Protein AF-A0A7W6X8S3-F1 (afdb_monomer)

Foldseek 3Di:
DPPVVVVVVVVLVVVLVVLVVQLVVLVVQLVVLVVVLVPDDVVPVVVNVVSVVSNVVSVVSNVVSVVVSVVSVVVVVVVVD

Secondary structure (DSSP, 8-state):
--HHHHHHHHHHHHHHHHHHHHHHHHHHHHHHHHHHHHHS-TT-HHHHHHHHHHHHHHHHHHHHHHHHHHHHHHHHHHTT-

Solvent-accessible surface area (backbone atoms only — not comparable to full-atom values): 4327 Å² total; per-residue (Å²): 130,70,64,64,59,54,53,53,51,52,52,52,51,53,50,51,58,51,44,53,54,52,32,50,53,32,47,50,52,21,56,51,29,47,52,50,37,76,67,46,58,78,88,42,51,70,60,38,53,52,30,46,54,51,21,55,51,28,47,50,53,27,50,55,37,49,51,55,46,50,52,53,54,52,54,57,56,67,78,73,116

Mean predicted aligned error: 6.55 Å

pLDDT: mean 85.77, std 10.92, range [49.84, 97.44]

Radius of gyration: 18.64 Å; Cα contacts (8 Å, |Δi|>4): 42; chains: 1; bounding box: 38×13×61 Å

Nearest PDB structures (foldseek):
  5n6x-assembly1_A  TM=9.063E-01  e=4.386E-01  Legionella pneumophila
  5n72-assembly1_A-2  TM=9.079E-01  e=9.072E-01  Legionella pneumophila
  2ysu-assembly1_B  TM=8.260E-01  e=1.348E+00  Escherichia coli
  3lss-assembly1_A  TM=8.243E-01  e=9.161E+00  Trypanosoma brucei

Sequence (81 aa):
MSHSRRVQQQTNNALSSSAERELERKRYTAALAERQFNRADPDNRLVASELERRWEAALTDVRAAEEALADNVQSLSHFQD

Structure (mmCIF, N/CA/C/O backbone):
data_AF-A0A7W6X8S3-F1
#
_entry.id   AF-A0A7W6X8S3-F1
#
loop_
_atom_site.group_PDB
_atom_site.id
_atom_site.type_symbol
_atom_site.label_atom_id
_atom_site.label_alt_id
_atom_site.label_comp_id
_atom_site.label_asym_id
_atom_site.label_entity_id
_atom_site.label_seq_id
_atom_site.pdbx_PDB_ins_code
_atom_site.Cartn_x
_atom_site.Cartn_y
_atom_site.Cartn_z
_atom_site.occupancy
_atom_site.B_iso_or_equiv
_atom_site.auth_seq_id
_atom_site.auth_comp_id
_atom_site.auth_asym_id
_atom_site.auth_atom_id
_atom_site.pdbx_PDB_model_num
ATOM 1 N N . MET A 1 1 ? -16.943 0.845 37.536 1.00 53.00 1 MET A N 1
ATOM 2 C CA . MET A 1 1 ? -16.498 0.180 36.288 1.00 53.00 1 MET A CA 1
ATOM 3 C C . MET A 1 1 ? -16.589 1.069 35.032 1.00 53.00 1 MET A C 1
ATOM 5 O O . MET A 1 1 ? -16.513 0.558 33.925 1.00 53.00 1 MET A O 1
ATOM 9 N N . SER A 1 2 ? -16.643 2.404 35.156 1.00 62.00 2 SER A N 1
ATOM 10 C CA . SER A 1 2 ? -16.825 3.306 33.997 1.00 62.00 2 SER A CA 1
ATOM 11 C C . SER A 1 2 ? -15.525 3.893 33.420 1.00 62.00 2 SER A C 1
ATOM 13 O O . SER A 1 2 ? -15.536 4.431 32.318 1.00 62.00 2 SER A O 1
ATOM 15 N N . HIS A 1 3 ? -14.395 3.789 34.132 1.00 60.97 3 HIS A N 1
ATOM 16 C CA . HIS A 1 3 ? -13.111 4.340 33.675 1.00 60.97 3 HIS A CA 1
ATOM 17 C C . HIS A 1 3 ? -12.421 3.436 32.638 1.00 60.97 3 HIS A C 1
ATOM 19 O O . HIS A 1 3 ? -11.906 3.929 31.639 1.00 60.97 3 HIS A O 1
ATOM 25 N N . SER A 1 4 ? -12.507 2.111 32.807 1.00 70.00 4 SER A N 1
ATOM 26 C CA . SER A 1 4 ? -11.897 1.137 31.889 1.00 70.00 4 SER A CA 1
ATOM 27 C C . SER A 1 4 ? -12.493 1.187 30.480 1.00 70.00 4 SER A C 1
ATOM 29 O O . SER A 1 4 ? -11.756 1.072 29.508 1.00 70.00 4 SER A O 1
ATOM 31 N N . ARG A 1 5 ? -13.804 1.443 30.344 1.00 72.62 5 ARG A N 1
ATOM 32 C CA . ARG A 1 5 ? -14.462 1.537 29.028 1.00 72.62 5 ARG A CA 1
ATOM 33 C C . ARG A 1 5 ? -14.019 2.785 28.250 1.00 72.62 5 ARG A C 1
ATOM 35 O O . ARG A 1 5 ? -13.824 2.705 27.046 1.00 72.62 5 ARG A O 1
ATOM 42 N N . ARG A 1 6 ? -13.778 3.915 28.930 1.00 75.06 6 ARG A N 1
ATOM 43 C CA . ARG A 1 6 ? -13.299 5.157 28.292 1.00 75.06 6 ARG A CA 1
ATOM 44 C C . ARG A 1 6 ? -11.851 5.042 27.813 1.00 75.06 6 ARG A C 1
ATOM 46 O O . ARG A 1 6 ? -11.544 5.507 26.720 1.00 75.06 6 ARG A 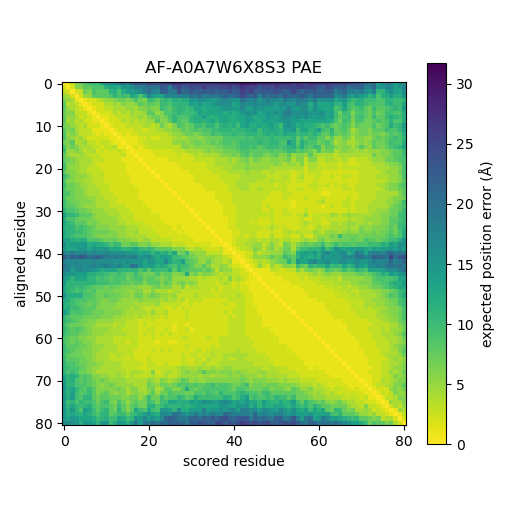O 1
ATOM 53 N N . VAL A 1 7 ? -10.985 4.414 28.611 1.00 78.94 7 VAL A N 1
ATOM 54 C CA . VAL A 1 7 ? -9.588 4.160 28.225 1.00 78.94 7 VAL A CA 1
ATOM 55 C C . VAL A 1 7 ? -9.537 3.207 27.029 1.00 78.94 7 VAL A C 1
ATOM 57 O O . VAL A 1 7 ? -8.872 3.522 26.049 1.00 78.94 7 VAL A O 1
ATOM 60 N N . GLN A 1 8 ? -10.328 2.128 27.048 1.00 75.88 8 GLN A N 1
ATOM 61 C CA . GLN A 1 8 ? -10.428 1.184 25.927 1.00 75.88 8 GLN A CA 1
ATOM 62 C C . GLN A 1 8 ? -10.922 1.847 24.629 1.00 75.88 8 GLN A C 1
ATOM 64 O O . GLN A 1 8 ? -10.449 1.546 23.535 1.00 75.88 8 GLN A O 1
ATOM 69 N N . GLN A 1 9 ? -11.873 2.776 24.734 1.00 76.56 9 GLN A N 1
ATOM 70 C CA . GLN A 1 9 ? -12.416 3.472 23.569 1.00 76.56 9 GLN A CA 1
ATOM 71 C C . GLN A 1 9 ? -11.403 4.467 22.978 1.00 76.56 9 GLN A C 1
ATOM 73 O O . GLN A 1 9 ? -11.269 4.567 21.761 1.00 76.56 9 GLN A O 1
ATOM 78 N N . GLN A 1 10 ? -10.629 5.155 23.824 1.00 79.06 10 GLN A N 1
ATOM 79 C CA . GLN A 1 10 ? -9.545 6.035 23.371 1.00 79.06 10 GLN A CA 1
ATOM 80 C C . GLN A 1 10 ? -8.410 5.264 22.696 1.00 79.06 10 GLN A C 1
ATOM 82 O O . GLN A 1 10 ? -7.913 5.714 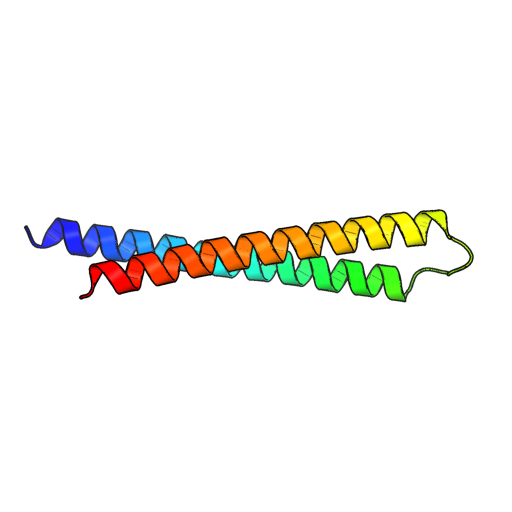21.663 1.00 79.06 10 GLN A O 1
ATOM 87 N N . THR A 1 11 ? -8.025 4.099 23.227 1.00 82.38 11 THR A N 1
ATOM 88 C CA . THR A 1 11 ? -6.991 3.262 22.605 1.00 82.38 11 THR A CA 1
ATOM 89 C C . THR A 1 11 ? -7.430 2.764 21.234 1.00 82.38 11 THR A C 1
ATOM 91 O O . THR A 1 11 ? -6.660 2.864 20.284 1.00 82.38 11 THR A O 1
ATOM 94 N N . ASN A 1 12 ? -8.679 2.314 21.090 1.00 81.50 12 ASN A N 1
ATOM 95 C CA . ASN A 1 12 ? -9.177 1.822 19.804 1.00 81.50 12 ASN A CA 1
ATOM 96 C C . ASN A 1 12 ? -9.279 2.942 18.749 1.00 81.50 12 ASN A C 1
ATOM 98 O O . ASN A 1 12 ? -8.936 2.729 17.585 1.00 81.50 12 ASN A O 1
ATOM 102 N N . ASN A 1 13 ? -9.673 4.156 19.153 1.00 82.44 13 ASN A N 1
ATOM 103 C CA . ASN A 1 13 ? -9.689 5.321 18.260 1.00 82.44 13 ASN A CA 1
ATOM 104 C C . ASN A 1 13 ? -8.275 5.707 17.802 1.00 82.44 13 ASN A C 1
ATOM 106 O O . ASN A 1 13 ? -8.058 6.001 16.626 1.00 82.44 13 ASN A O 1
ATOM 110 N N . ALA A 1 14 ? -7.298 5.678 18.714 1.00 83.44 14 ALA A N 1
ATOM 111 C CA . ALA A 1 14 ? -5.905 5.953 18.377 1.00 83.44 14 ALA A CA 1
ATOM 112 C C . ALA A 1 14 ? -5.346 4.912 17.390 1.00 83.44 14 ALA A C 1
ATOM 114 O O . ALA A 1 14 ? -4.722 5.295 16.399 1.00 83.44 14 ALA A O 1
ATOM 115 N N . LEU A 1 15 ? -5.632 3.623 17.611 1.00 84.12 15 LEU A N 1
ATOM 116 C CA . LEU A 1 15 ? -5.241 2.534 16.709 1.00 84.12 15 LEU A CA 1
ATOM 117 C C . LEU A 1 15 ? -5.846 2.706 15.309 1.00 84.12 15 LEU A C 1
ATOM 119 O O . LEU A 1 15 ? -5.112 2.652 14.325 1.00 84.12 15 LEU A O 1
ATOM 123 N N . SER A 1 16 ? -7.145 3.012 15.224 1.00 83.81 16 SER A N 1
ATOM 124 C CA . SER A 1 16 ? -7.839 3.241 13.946 1.00 83.81 16 SER A CA 1
ATOM 125 C C . SER A 1 16 ? -7.233 4.422 13.181 1.00 83.81 16 SER A C 1
ATOM 127 O O . SER A 1 16 ? -6.869 4.290 12.017 1.00 83.81 16 SER A O 1
ATOM 129 N N . SER A 1 17 ? -6.992 5.546 13.866 1.00 87.06 17 SER A N 1
ATOM 130 C CA . SER A 1 17 ? -6.379 6.728 13.244 1.00 87.06 17 SER A CA 1
ATOM 131 C C . SER A 1 17 ? -4.945 6.485 12.748 1.00 87.06 17 SER A C 1
ATOM 133 O O . SER A 1 17 ? -4.506 7.087 11.767 1.00 87.06 17 SER A O 1
ATOM 135 N N . SER A 1 18 ? -4.191 5.607 13.416 1.00 89.12 18 SER A N 1
ATOM 136 C CA . SER A 1 18 ? -2.845 5.224 12.982 1.00 89.12 18 SER A CA 1
ATOM 137 C C . SER A 1 18 ? -2.900 4.328 11.746 1.00 89.12 18 SER A C 1
ATOM 139 O O . SER A 1 18 ? -2.149 4.558 10.796 1.00 89.12 18 SER A O 1
ATOM 141 N N . ALA A 1 19 ? -3.818 3.357 11.733 1.00 89.50 19 ALA A N 1
ATOM 142 C CA . ALA A 1 19 ? -4.043 2.462 10.602 1.00 89.50 19 ALA A CA 1
ATOM 143 C C . ALA A 1 19 ? -4.492 3.227 9.343 1.00 89.50 19 ALA A C 1
ATOM 145 O O . ALA A 1 19 ? -3.983 2.970 8.255 1.00 89.50 19 ALA A O 1
ATOM 146 N N . GLU A 1 20 ? -5.357 4.236 9.485 1.00 91.88 20 GLU A N 1
ATOM 147 C CA . GLU A 1 20 ? -5.767 5.120 8.381 1.00 91.88 20 GLU A CA 1
ATOM 148 C C . GLU A 1 20 ? -4.579 5.864 7.750 1.00 91.88 20 GLU A C 1
ATOM 150 O O . GLU A 1 20 ? -4.435 5.897 6.526 1.00 91.88 20 GLU A O 1
ATOM 155 N N . ARG A 1 21 ? -3.677 6.419 8.571 1.00 94.81 21 ARG A N 1
ATOM 156 C CA . ARG A 1 21 ? -2.466 7.101 8.074 1.00 94.81 21 ARG A CA 1
ATOM 157 C C . ARG A 1 21 ? -1.503 6.134 7.392 1.00 94.81 21 ARG A C 1
ATOM 159 O O . ARG A 1 21 ? -0.838 6.499 6.426 1.00 94.81 21 ARG A O 1
ATOM 166 N N . GLU A 1 22 ? -1.378 4.915 7.907 1.00 92.12 22 GLU A N 1
ATOM 167 C CA . GLU A 1 22 ? -0.576 3.864 7.276 1.00 92.12 22 GLU A CA 1
ATOM 168 C C . GLU A 1 22 ? -1.130 3.456 5.916 1.00 92.12 22 GLU A C 1
ATOM 170 O O . GLU A 1 22 ? -0.369 3.345 4.952 1.00 92.12 22 GLU A O 1
ATOM 175 N N . LEU A 1 23 ? -2.449 3.306 5.827 1.00 93.94 23 LEU A N 1
ATOM 176 C CA . LEU A 1 23 ? -3.147 3.040 4.581 1.00 93.94 23 LEU A CA 1
ATOM 177 C C . LEU A 1 23 ? -2.914 4.160 3.558 1.00 93.94 23 LEU A C 1
ATOM 179 O O . LEU A 1 23 ? -2.585 3.879 2.407 1.00 93.94 23 LEU A O 1
ATOM 183 N N . GLU A 1 24 ? -3.007 5.425 3.969 1.00 96.38 24 GLU A N 1
ATOM 184 C CA . GLU A 1 24 ? -2.738 6.564 3.086 1.00 96.38 24 GLU A CA 1
ATOM 185 C C . GLU A 1 24 ? -1.298 6.556 2.546 1.00 96.38 24 GLU A C 1
ATOM 187 O O . GLU A 1 24 ? -1.087 6.710 1.339 1.00 96.38 24 GLU A O 1
ATOM 192 N N . ARG A 1 25 ? -0.300 6.280 3.399 1.00 96.06 25 ARG A N 1
ATOM 193 C CA . ARG A 1 25 ? 1.101 6.141 2.957 1.00 96.06 25 ARG A CA 1
ATOM 194 C C . ARG A 1 25 ? 1.272 5.015 1.940 1.00 96.06 25 ARG A C 1
ATOM 196 O O . ARG A 1 25 ? 1.943 5.206 0.927 1.00 96.06 25 ARG A O 1
ATOM 203 N N . LYS A 1 26 ? 0.664 3.852 2.186 1.00 94.56 26 LYS A N 1
ATOM 204 C CA . LYS A 1 26 ? 0.725 2.701 1.273 1.00 94.56 26 LYS A CA 1
ATOM 205 C C . LYS A 1 26 ? 0.059 3.008 -0.069 1.00 94.56 26 LYS A C 1
ATOM 207 O O . LYS A 1 26 ? 0.638 2.714 -1.114 1.00 94.56 26 LYS A O 1
ATOM 212 N N . ARG A 1 27 ? -1.099 3.680 -0.055 1.00 94.88 27 ARG A N 1
ATOM 213 C CA . ARG A 1 27 ? -1.799 4.134 -1.270 1.00 94.88 27 ARG A CA 1
ATOM 214 C C . ARG A 1 27 ? -0.944 5.098 -2.082 1.00 94.88 27 ARG A C 1
ATOM 216 O O . ARG A 1 27 ? -0.845 4.948 -3.298 1.00 94.88 27 ARG A O 1
ATOM 223 N N . TYR A 1 28 ? -0.280 6.041 -1.418 1.00 97.12 28 TYR A N 1
ATOM 224 C CA . TYR A 1 28 ? 0.654 6.944 -2.083 1.00 97.12 28 TYR A CA 1
ATOM 225 C C . TYR A 1 28 ? 1.818 6.186 -2.740 1.00 97.12 28 TYR A C 1
ATOM 227 O O . TYR A 1 28 ? 2.135 6.442 -3.902 1.00 97.12 28 TYR A O 1
ATOM 235 N N . THR A 1 29 ? 2.421 5.217 -2.044 1.00 95.25 29 THR A N 1
ATOM 236 C CA . THR A 1 29 ? 3.490 4.380 -2.611 1.00 95.25 29 THR A CA 1
ATOM 237 C C . THR A 1 29 ? 3.012 3.588 -3.831 1.00 95.25 29 THR A C 1
ATOM 239 O O . THR A 1 29 ? 3.722 3.554 -4.837 1.00 95.25 29 THR A O 1
ATOM 242 N N . ALA A 1 30 ? 1.809 3.007 -3.790 1.00 93.62 30 ALA A N 1
ATOM 243 C CA . ALA A 1 30 ? 1.235 2.294 -4.931 1.00 93.62 30 ALA A CA 1
ATOM 244 C C . ALA A 1 30 ? 1.025 3.221 -6.141 1.00 93.62 30 ALA A C 1
ATOM 246 O O . ALA A 1 30 ? 1.463 2.895 -7.242 1.00 93.62 30 ALA A O 1
ATOM 247 N N . ALA A 1 31 ? 0.450 4.410 -5.929 1.00 95.06 31 ALA A N 1
ATOM 248 C CA . ALA A 1 31 ? 0.253 5.404 -6.987 1.00 95.06 31 ALA A CA 1
ATOM 249 C C . ALA A 1 31 ? 1.583 5.919 -7.568 1.00 95.06 31 ALA A C 1
ATOM 251 O O . ALA A 1 31 ? 1.694 6.218 -8.758 1.00 95.06 31 ALA A O 1
ATOM 252 N N . LEU A 1 32 ? 2.622 6.033 -6.738 1.00 95.56 32 LEU A N 1
ATOM 253 C CA . LEU A 1 32 ? 3.954 6.407 -7.195 1.00 95.56 32 LEU A CA 1
ATOM 254 C C . LEU A 1 32 ? 4.590 5.301 -8.052 1.00 95.56 32 LEU A C 1
ATOM 256 O O . LEU A 1 32 ? 5.184 5.613 -9.085 1.00 95.56 32 LEU A O 1
ATOM 260 N N . ALA A 1 33 ? 4.466 4.034 -7.646 1.00 91.56 33 ALA A N 1
ATOM 261 C CA . ALA A 1 33 ? 4.962 2.890 -8.410 1.00 91.56 33 ALA A CA 1
ATOM 262 C C . ALA A 1 33 ? 4.250 2.766 -9.768 1.00 91.56 33 ALA A C 1
ATOM 264 O O . ALA A 1 33 ? 4.916 2.619 -10.790 1.00 91.56 33 ALA A O 1
ATOM 265 N N . GLU A 1 34 ? 2.929 2.949 -9.793 1.00 92.00 34 GLU A N 1
ATOM 266 C CA . GLU A 1 34 ? 2.125 2.994 -11.020 1.00 92.00 34 GLU A CA 1
ATOM 267 C C . GLU A 1 34 ? 2.633 4.069 -11.994 1.00 92.00 34 GLU A C 1
ATOM 269 O O . GLU A 1 34 ? 2.878 3.802 -13.169 1.00 92.00 34 GLU A O 1
ATOM 274 N N . ARG A 1 35 ? 2.865 5.298 -11.510 1.00 94.06 35 ARG A N 1
ATOM 275 C CA . ARG A 1 35 ? 3.403 6.386 -12.346 1.00 94.06 35 ARG A CA 1
ATOM 276 C C . ARG A 1 35 ? 4.796 6.080 -12.887 1.00 94.06 35 ARG A C 1
ATOM 278 O O . ARG A 1 35 ? 5.108 6.491 -14.002 1.00 94.06 35 ARG A O 1
ATOM 285 N N . GLN A 1 36 ? 5.642 5.409 -12.103 1.00 90.12 36 GLN A N 1
ATOM 286 C CA . GLN A 1 36 ? 6.970 4.995 -12.559 1.00 90.12 36 GLN A CA 1
ATOM 287 C C . GLN A 1 36 ? 6.867 3.934 -13.650 1.00 90.12 36 GLN A C 1
ATOM 289 O O . GLN A 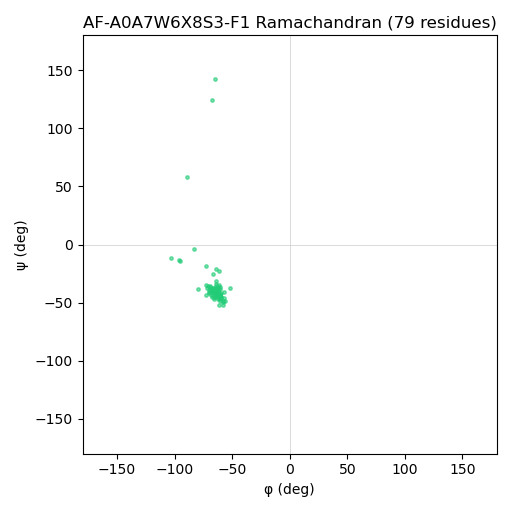1 36 ? 7.527 4.077 -14.675 1.00 90.12 36 GLN A O 1
ATOM 294 N N . PHE A 1 37 ? 6.012 2.927 -13.459 1.00 87.38 37 PHE A N 1
ATOM 295 C CA . PHE A 1 37 ? 5.737 1.902 -14.462 1.00 87.38 37 PHE A CA 1
ATOM 296 C C . PHE A 1 37 ? 5.224 2.520 -15.768 1.00 87.38 37 PHE A C 1
ATOM 298 O O . PHE A 1 37 ? 5.814 2.305 -16.821 1.00 87.38 37 PHE A O 1
ATOM 305 N N . ASN A 1 38 ? 4.222 3.400 -15.689 1.00 87.56 38 ASN A N 1
ATOM 306 C CA . ASN A 1 38 ? 3.638 4.070 -16.857 1.00 87.56 38 ASN A CA 1
ATOM 307 C C . ASN A 1 38 ? 4.616 4.996 -17.603 1.00 87.56 38 ASN A C 1
ATOM 309 O O . ASN A 1 38 ? 4.379 5.335 -18.761 1.00 87.56 38 ASN A O 1
ATOM 313 N N . ARG A 1 39 ? 5.691 5.450 -16.947 1.00 88.31 39 ARG A N 1
ATOM 314 C CA . ARG A 1 39 ? 6.730 6.302 -17.547 1.00 88.31 39 ARG A CA 1
ATOM 315 C C . ARG A 1 39 ? 7.936 5.503 -18.055 1.00 88.31 39 ARG A C 1
ATOM 317 O O . ARG A 1 39 ? 8.771 6.073 -18.757 1.00 88.31 39 ARG A O 1
ATOM 324 N N . ALA A 1 40 ? 8.072 4.237 -17.669 1.00 85.19 40 ALA A N 1
ATOM 325 C CA . ALA A 1 40 ? 9.204 3.414 -18.062 1.00 85.19 40 ALA A CA 1
ATOM 326 C C . ALA A 1 40 ? 9.208 3.172 -19.576 1.00 85.19 40 ALA A C 1
ATOM 328 O O . ALA A 1 40 ? 8.160 3.005 -20.196 1.00 85.19 40 ALA A O 1
ATOM 329 N N . ASP A 1 41 ? 10.405 3.154 -20.162 1.00 80.69 41 ASP A N 1
ATOM 330 C CA . ASP A 1 41 ? 10.581 2.804 -21.567 1.00 80.69 41 ASP A CA 1
ATOM 331 C C . ASP A 1 41 ? 10.236 1.312 -21.771 1.00 80.69 41 ASP A C 1
ATOM 333 O O . ASP A 1 41 ? 10.831 0.467 -21.089 1.00 80.69 41 ASP A O 1
ATOM 337 N N . PRO A 1 42 ? 9.299 0.963 -22.674 1.00 74.38 42 PRO A N 1
ATOM 338 C CA . PRO A 1 42 ? 8.921 -0.425 -22.938 1.00 74.38 42 PRO A CA 1
ATOM 339 C C . PRO A 1 42 ? 10.073 -1.292 -23.473 1.00 74.38 42 PRO A C 1
ATOM 341 O O . PRO A 1 42 ? 10.037 -2.515 -23.298 1.00 74.38 42 PRO A O 1
ATOM 344 N N . ASP A 1 43 ? 11.112 -0.697 -24.069 1.00 81.44 43 ASP A N 1
ATOM 345 C CA . ASP A 1 43 ? 12.308 -1.428 -24.503 1.00 81.44 43 ASP A CA 1
ATOM 346 C C . ASP A 1 43 ? 13.175 -1.860 -23.312 1.00 81.44 43 ASP A C 1
ATOM 348 O O . ASP A 1 43 ? 13.936 -2.828 -23.396 1.00 81.44 43 ASP A O 1
ATOM 352 N N . ASN A 1 44 ? 12.989 -1.236 -22.147 1.00 86.38 44 ASN A N 1
ATOM 353 C CA . ASN A 1 44 ? 13.638 -1.630 -20.906 1.00 86.38 44 ASN A CA 1
ATOM 354 C C . ASN A 1 44 ? 12.806 -2.671 -20.139 1.00 86.38 44 ASN A C 1
ATOM 356 O O . ASN A 1 44 ? 12.416 -2.468 -18.987 1.00 86.38 44 ASN A O 1
ATOM 360 N N . ARG A 1 45 ? 12.537 -3.811 -20.792 1.00 84.94 45 ARG A N 1
ATOM 361 C CA . ARG A 1 45 ? 11.628 -4.864 -20.296 1.00 84.94 45 ARG A CA 1
ATOM 362 C C . ARG A 1 45 ? 11.938 -5.332 -18.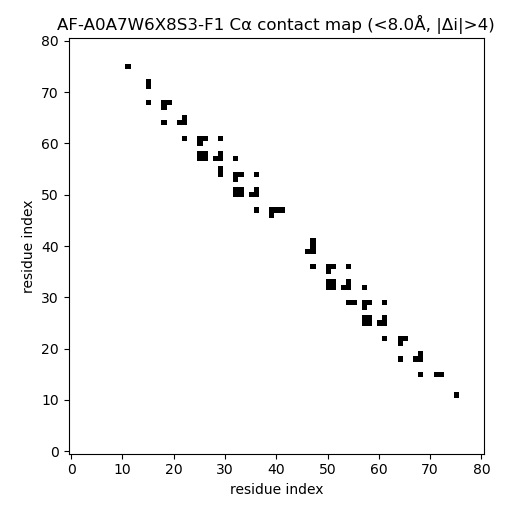872 1.00 84.94 45 ARG A C 1
ATOM 364 O O . ARG A 1 45 ? 11.015 -5.567 -18.108 1.00 84.94 45 ARG A O 1
ATOM 371 N N . LEU A 1 46 ? 13.215 -5.421 -18.489 1.00 91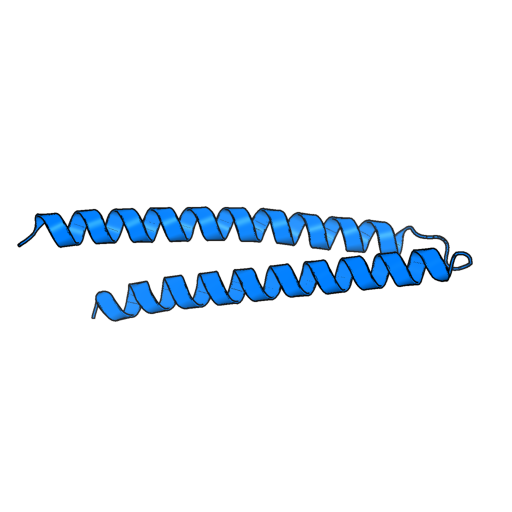.38 46 LEU A N 1
ATOM 372 C CA . LEU A 1 46 ? 13.610 -5.800 -17.124 1.00 91.38 46 LEU A CA 1
ATOM 373 C C . LEU A 1 46 ? 13.204 -4.748 -16.082 1.00 91.38 46 LEU A C 1
ATOM 375 O O . LEU A 1 46 ? 12.731 -5.101 -15.004 1.00 91.38 46 LEU A O 1
ATOM 379 N N . VAL A 1 47 ? 13.366 -3.460 -16.399 1.00 89.12 47 VAL A N 1
ATOM 380 C CA . VAL A 1 47 ? 12.931 -2.371 -15.514 1.00 89.12 47 VAL A CA 1
ATOM 381 C C . VAL A 1 47 ? 11.411 -2.291 -15.469 1.00 89.12 47 VAL A C 1
ATOM 383 O O . VAL A 1 47 ? 10.866 -2.116 -14.384 1.00 89.12 47 VAL A O 1
ATOM 386 N N . ALA A 1 48 ? 10.727 -2.483 -16.599 1.00 87.56 48 ALA A N 1
ATOM 387 C CA . ALA A 1 48 ? 9.270 -2.562 -16.636 1.00 87.56 48 ALA A CA 1
ATOM 388 C C . ALA A 1 48 ? 8.745 -3.697 -15.738 1.00 87.56 48 ALA A C 1
ATOM 390 O O . ALA A 1 48 ? 7.905 -3.440 -14.881 1.00 87.56 48 ALA A O 1
ATOM 391 N N . SER A 1 49 ? 9.306 -4.909 -15.843 1.00 89.50 49 SER A N 1
ATOM 392 C CA . SER A 1 49 ? 8.919 -6.047 -14.997 1.00 89.50 49 SER A CA 1
ATOM 393 C C . SER A 1 49 ? 9.213 -5.828 -13.508 1.00 89.50 49 SER A C 1
ATOM 395 O O . SER A 1 49 ? 8.414 -6.213 -12.659 1.00 89.50 49 SER A O 1
ATOM 397 N N . GLU A 1 50 ? 10.332 -5.193 -13.146 1.00 93.81 50 GLU A N 1
ATOM 398 C CA . GLU A 1 50 ? 10.615 -4.883 -11.735 1.00 93.81 50 GLU A CA 1
ATOM 399 C C . GLU A 1 50 ? 9.698 -3.776 -11.190 1.00 93.81 50 GLU A C 1
ATOM 401 O O . GLU A 1 50 ? 9.295 -3.826 -10.027 1.00 93.81 50 GLU A O 1
ATOM 406 N N . LEU A 1 51 ? 9.344 -2.780 -12.007 1.00 91.81 51 LEU A N 1
ATOM 407 C CA . LEU A 1 51 ? 8.387 -1.738 -11.629 1.00 91.81 51 LEU A CA 1
ATOM 408 C C . LEU A 1 51 ? 6.975 -2.303 -11.455 1.00 91.81 51 LEU A C 1
ATOM 410 O O . LEU A 1 51 ? 6.315 -1.959 -10.477 1.00 91.81 51 LEU A O 1
ATOM 414 N N . GLU A 1 52 ? 6.551 -3.202 -12.342 1.00 91.06 52 GLU A N 1
ATOM 415 C CA . GLU A 1 52 ? 5.296 -3.949 -12.227 1.00 91.06 52 GLU A CA 1
ATOM 416 C C . GLU A 1 52 ? 5.261 -4.750 -10.921 1.00 91.06 52 GLU A C 1
ATOM 418 O O . GLU A 1 52 ? 4.378 -4.539 -10.093 1.00 91.06 52 GLU A O 1
ATOM 423 N N . ARG A 1 53 ? 6.297 -5.553 -10.649 1.00 94.62 53 ARG A N 1
ATOM 424 C CA . ARG A 1 53 ? 6.409 -6.328 -9.403 1.00 94.62 53 ARG A CA 1
ATOM 425 C C . ARG A 1 53 ? 6.342 -5.443 -8.153 1.00 94.62 53 ARG A C 1
ATOM 427 O O . ARG A 1 53 ? 5.731 -5.811 -7.150 1.00 94.62 53 ARG A O 1
ATOM 434 N N . ARG A 1 54 ? 6.988 -4.270 -8.176 1.00 94.19 54 ARG A N 1
ATOM 435 C CA . ARG A 1 54 ? 6.932 -3.300 -7.066 1.00 94.19 54 ARG A CA 1
ATOM 436 C C . ARG A 1 54 ? 5.548 -2.689 -6.905 1.00 94.19 54 ARG A C 1
ATOM 438 O O . ARG A 1 54 ? 5.117 -2.477 -5.773 1.00 94.19 54 ARG A O 1
ATOM 445 N N . TRP A 1 55 ? 4.867 -2.401 -8.008 1.00 93.94 55 TRP A N 1
ATOM 446 C CA . TRP A 1 55 ? 3.506 -1.886 -7.985 1.00 93.94 55 TRP A CA 1
ATOM 447 C C . TRP A 1 55 ? 2.529 -2.923 -7.423 1.00 93.94 55 TRP A C 1
ATOM 449 O O . TRP A 1 55 ? 1.782 -2.605 -6.500 1.00 93.94 55 TRP A O 1
ATOM 459 N N . GLU A 1 56 ? 2.601 -4.174 -7.875 1.00 97.00 56 GLU A N 1
ATOM 460 C CA . GLU A 1 56 ? 1.786 -5.278 -7.352 1.00 97.00 56 GLU A CA 1
ATOM 461 C C . GLU A 1 56 ? 2.011 -5.518 -5.853 1.00 97.00 56 GLU A C 1
ATOM 463 O O . GLU A 1 56 ? 1.054 -5.703 -5.094 1.00 97.00 56 GLU A O 1
ATOM 468 N N . ALA A 1 57 ? 3.267 -5.463 -5.400 1.00 96.81 57 ALA A N 1
ATOM 469 C CA . ALA A 1 57 ? 3.595 -5.560 -3.981 1.00 96.81 57 ALA A CA 1
ATOM 470 C C . ALA A 1 57 ? 2.966 -4.407 -3.179 1.00 96.81 57 ALA A C 1
ATOM 472 O O . ALA A 1 57 ? 2.315 -4.645 -2.163 1.00 96.81 57 ALA A O 1
ATOM 473 N N . ALA A 1 58 ? 3.071 -3.168 -3.671 1.00 94.88 58 ALA A N 1
ATOM 474 C CA . ALA A 1 58 ? 2.459 -2.013 -3.021 1.00 94.88 58 ALA A CA 1
ATOM 475 C C . ALA A 1 58 ? 0.921 -2.102 -2.986 1.00 94.88 58 ALA A C 1
ATOM 477 O O . ALA A 1 58 ? 0.309 -1.741 -1.983 1.00 94.88 58 ALA A 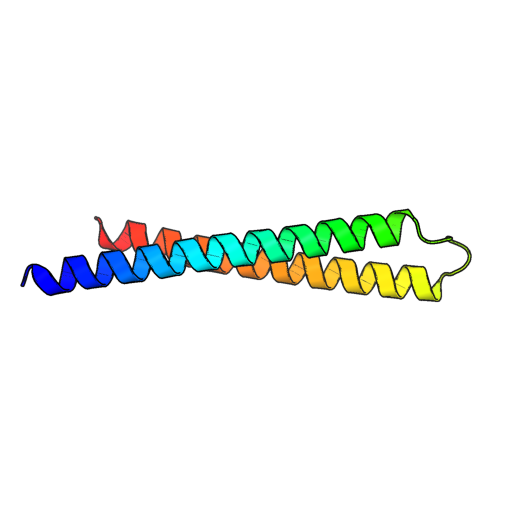O 1
ATOM 478 N N . LEU A 1 59 ? 0.284 -2.617 -4.043 1.00 96.62 59 LEU A N 1
ATOM 479 C CA . LEU A 1 59 ? -1.161 -2.871 -4.057 1.00 96.62 59 LEU A CA 1
ATOM 480 C C . LEU A 1 59 ? -1.565 -3.940 -3.038 1.00 96.62 59 LEU A C 1
ATOM 482 O O . LEU A 1 59 ? -2.589 -3.799 -2.372 1.00 96.62 59 LEU A O 1
ATOM 486 N N . THR A 1 60 ? -0.759 -4.990 -2.891 1.00 97.44 60 THR A N 1
ATOM 487 C CA . THR A 1 60 ? -0.978 -6.029 -1.876 1.00 97.44 60 THR A CA 1
ATOM 488 C C . THR A 1 60 ? -0.893 -5.438 -0.469 1.00 97.44 60 THR A C 1
ATOM 490 O O . THR A 1 60 ? -1.775 -5.677 0.355 1.00 97.44 60 THR A O 1
ATOM 493 N N . ASP A 1 61 ? 0.099 -4.583 -0.214 1.00 94.62 61 ASP A N 1
ATOM 494 C CA . ASP A 1 61 ? 0.249 -3.893 1.06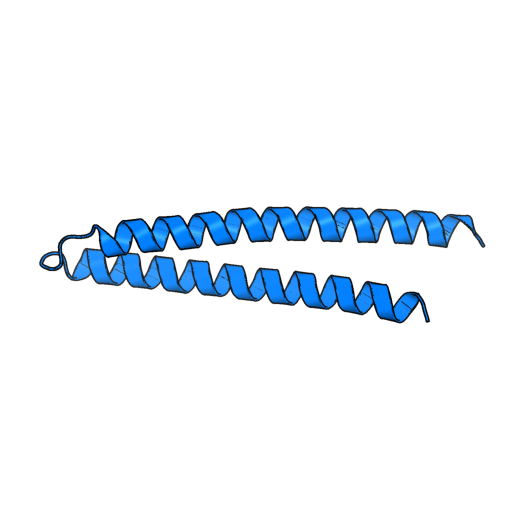7 1.00 94.62 61 ASP A CA 1
ATOM 495 C C . ASP A 1 61 ? -0.933 -2.972 1.386 1.00 94.62 61 ASP A C 1
ATOM 497 O O . ASP A 1 61 ? -1.334 -2.888 2.554 1.00 94.62 61 ASP A O 1
ATOM 501 N N . VAL A 1 62 ? -1.470 -2.274 0.375 1.00 95.00 62 VAL A N 1
ATOM 502 C CA . VAL A 1 62 ? -2.685 -1.453 0.493 1.00 95.00 62 VAL A CA 1
ATOM 503 C C . VAL A 1 62 ? -3.868 -2.323 0.890 1.00 95.00 62 VAL A C 1
ATOM 505 O O . VAL A 1 62 ? -4.494 -2.026 1.900 1.00 95.00 62 VAL A O 1
ATOM 508 N N . ARG A 1 63 ? -4.131 -3.419 0.166 1.00 96.31 63 ARG A N 1
ATOM 509 C CA . ARG A 1 63 ? -5.251 -4.328 0.466 1.00 96.31 63 ARG A CA 1
ATOM 510 C C . ARG A 1 63 ? -5.172 -4.878 1.888 1.00 96.31 63 ARG A C 1
ATOM 512 O O . ARG A 1 63 ? -6.147 -4.795 2.621 1.00 96.31 63 ARG A O 1
ATOM 519 N N . ALA A 1 64 ? -3.993 -5.327 2.317 1.00 94.94 64 ALA A N 1
ATOM 520 C CA . ALA A 1 64 ? -3.792 -5.810 3.682 1.00 94.94 64 ALA A CA 1
ATOM 521 C C . ALA A 1 64 ? -4.048 -4.719 4.745 1.00 94.94 64 ALA A C 1
ATOM 523 O O . ALA A 1 64 ? -4.549 -5.005 5.829 1.00 94.94 64 ALA A O 1
ATOM 524 N N . ALA A 1 65 ? -3.713 -3.455 4.453 1.00 92.56 65 ALA A N 1
ATOM 525 C CA . ALA A 1 65 ? -4.022 -2.340 5.351 1.00 92.56 65 ALA A CA 1
ATOM 526 C C . ALA A 1 65 ? -5.517 -1.980 5.358 1.00 92.56 65 ALA A C 1
ATOM 528 O O . ALA A 1 65 ? -6.039 -1.600 6.404 1.00 92.56 65 ALA A O 1
ATOM 529 N N . GLU A 1 66 ? -6.203 -2.101 4.219 1.00 93.19 66 GLU A N 1
ATOM 530 C CA . GLU A 1 66 ? -7.655 -1.910 4.119 1.00 93.19 66 GLU A CA 1
ATOM 531 C C . GLU A 1 66 ? -8.410 -2.982 4.906 1.00 93.19 66 GLU A C 1
ATOM 533 O O . GLU A 1 66 ? -9.303 -2.637 5.675 1.00 93.19 66 GLU A O 1
ATOM 538 N N . GLU A 1 67 ? -8.011 -4.249 4.781 1.00 94.00 67 GLU A N 1
ATOM 539 C CA . GLU A 1 67 ? -8.563 -5.368 5.556 1.00 94.00 67 GLU A CA 1
ATOM 540 C C . GLU A 1 67 ? -8.348 -5.164 7.060 1.00 94.00 67 GLU A C 1
ATOM 542 O O . GLU A 1 67 ? -9.305 -5.196 7.828 1.00 94.00 67 GLU A O 1
ATOM 547 N N . ALA A 1 68 ? -7.124 -4.829 7.486 1.00 89.81 68 ALA A N 1
ATOM 548 C CA . ALA A 1 68 ? -6.839 -4.558 8.895 1.00 89.81 68 ALA A CA 1
ATOM 549 C C . ALA A 1 68 ? -7.658 -3.377 9.452 1.00 89.81 68 ALA A C 1
ATOM 551 O O . ALA A 1 68 ? -8.072 -3.389 10.614 1.00 89.81 68 ALA A O 1
ATOM 552 N N . LEU A 1 69 ? -7.900 -2.338 8.646 1.00 89.38 69 LEU A N 1
ATOM 553 C CA . LEU A 1 69 ? -8.753 -1.221 9.045 1.00 89.38 69 LEU A CA 1
ATOM 554 C C . LEU A 1 69 ? -10.229 -1.639 9.123 1.00 89.38 69 LEU A C 1
ATOM 556 O O . LEU A 1 69 ? -10.907 -1.264 10.080 1.00 89.38 69 LEU A O 1
ATOM 560 N N . ALA A 1 70 ? -10.717 -2.427 8.163 1.00 89.25 70 ALA A N 1
ATOM 561 C CA . ALA A 1 70 ? -12.081 -2.946 8.157 1.00 89.25 70 ALA A CA 1
ATOM 562 C C . ALA A 1 70 ? -12.356 -3.835 9.382 1.00 89.25 70 ALA A C 1
ATOM 564 O O . ALA A 1 70 ? -13.360 -3.627 10.064 1.00 89.25 70 ALA A O 1
ATOM 565 N N . ASP A 1 71 ? -11.426 -4.730 9.723 1.00 87.50 71 ASP A N 1
ATOM 566 C CA . ASP A 1 71 ? -11.500 -5.579 10.917 1.00 87.50 71 ASP A CA 1
ATOM 567 C C . ASP A 1 71 ? -11.545 -4.741 12.202 1.00 87.50 71 ASP A C 1
ATOM 569 O O . ASP A 1 71 ? -12.363 -4.982 13.096 1.00 87.50 71 ASP A O 1
ATOM 573 N N . ASN A 1 72 ? -10.713 -3.696 12.287 1.00 84.50 72 ASN A N 1
ATOM 574 C CA . ASN A 1 72 ? -10.715 -2.778 13.426 1.00 84.50 72 ASN A CA 1
ATOM 575 C C . ASN A 1 72 ? -12.062 -2.046 13.566 1.00 84.50 72 ASN A C 1
ATOM 577 O O . ASN A 1 72 ? -12.609 -1.978 14.669 1.00 84.50 72 ASN A O 1
ATOM 581 N N . VAL A 1 73 ? -12.636 -1.549 12.466 1.00 82.00 73 VAL A N 1
ATOM 582 C CA . VAL A 1 73 ? -13.944 -0.868 12.467 1.00 82.00 73 VAL A CA 1
ATOM 583 C C . VAL A 1 73 ? -15.085 -1.832 12.813 1.00 82.00 73 VAL A C 1
ATOM 585 O O . VAL A 1 73 ? -15.979 -1.471 13.578 1.00 82.00 73 VAL A O 1
ATOM 588 N N . GLN A 1 74 ? -15.048 -3.068 12.314 1.00 81.62 74 GLN A N 1
ATOM 589 C CA . GLN A 1 74 ? -16.058 -4.083 12.616 1.00 81.62 74 GLN A CA 1
ATOM 590 C C . GLN A 1 74 ? -15.986 -4.555 14.074 1.00 81.62 74 GLN A C 1
ATOM 592 O O . GLN A 1 74 ? -17.014 -4.776 14.714 1.00 81.62 74 GLN A O 1
ATOM 597 N N . SER A 1 75 ? -14.779 -4.657 14.637 1.00 76.31 75 SER A N 1
ATOM 598 C CA . SER A 1 75 ? -14.617 -4.937 16.064 1.00 76.31 75 SER A CA 1
ATOM 599 C C . SER A 1 75 ? -15.219 -3.815 16.918 1.00 76.31 75 SER A C 1
ATOM 601 O O . SER A 1 75 ? -15.912 -4.090 17.894 1.00 76.31 75 SER A O 1
ATOM 603 N N . LEU A 1 76 ? -15.041 -2.551 16.516 1.00 73.56 76 LEU A N 1
ATOM 604 C CA . LEU A 1 76 ? -15.603 -1.393 17.209 1.00 73.56 76 LEU A CA 1
ATOM 605 C C . LEU A 1 76 ? -17.135 -1.389 17.221 1.00 73.56 76 LEU A C 1
ATOM 607 O O . LEU A 1 76 ? -17.708 -1.103 18.272 1.00 73.56 76 LEU A O 1
ATOM 611 N N . SER A 1 7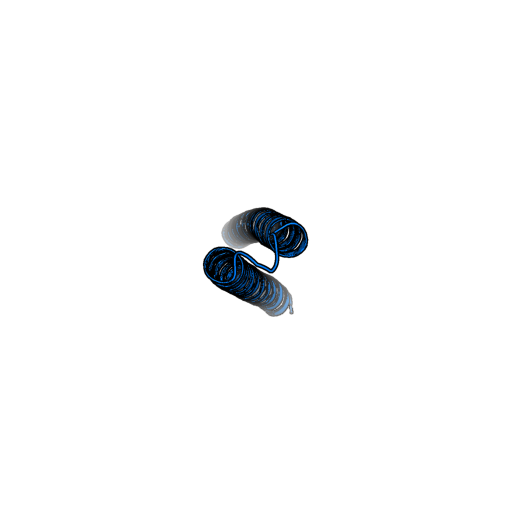7 ? -17.791 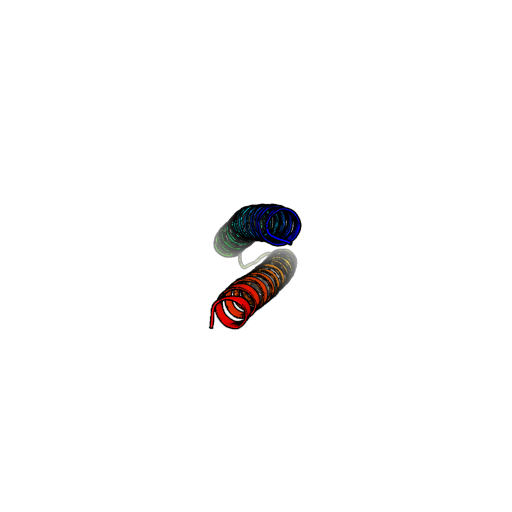-1.725 16.106 1.00 71.88 77 SER A N 1
ATOM 612 C CA . SER A 1 77 ? -19.258 -1.756 16.039 1.00 71.88 77 SER A CA 1
ATOM 613 C C . SER A 1 77 ? -19.857 -2.878 16.889 1.00 71.88 77 SER A C 1
ATOM 615 O O . SER A 1 77 ? -20.839 -2.649 17.589 1.00 71.88 77 SER A O 1
ATOM 617 N N . HIS A 1 78 ? -19.228 -4.057 16.924 1.00 73.06 78 HIS A N 1
ATOM 618 C CA . HIS A 1 78 ? -19.732 -5.207 17.683 1.00 73.06 78 HIS A CA 1
ATOM 619 C C . HIS A 1 78 ? -19.706 -5.014 19.211 1.00 73.06 78 HIS A C 1
ATOM 621 O O . HIS A 1 78 ? -20.492 -5.625 19.924 1.00 73.06 78 HIS A O 1
ATOM 627 N N . PHE A 1 79 ? -18.828 -4.154 19.738 1.00 61.78 79 PHE A N 1
ATOM 628 C CA . PHE A 1 79 ? -18.794 -3.821 21.170 1.00 61.78 79 PHE A CA 1
ATOM 629 C C . PHE A 1 79 ? -19.813 -2.735 21.583 1.00 61.78 79 PHE A C 1
ATOM 631 O O . PHE A 1 79 ? -19.875 -2.394 22.773 1.00 61.78 79 PHE A O 1
ATOM 638 N N . GLN A 1 80 ? -20.553 -2.146 20.633 1.00 53.41 80 GLN A N 1
ATOM 639 C CA . GLN A 1 80 ? -21.517 -1.064 20.878 1.00 53.41 80 GLN A CA 1
ATOM 640 C C . GLN A 1 80 ? -22.994 -1.504 20.874 1.00 53.41 80 GLN A C 1
ATOM 642 O O . GLN A 1 80 ? -23.815 -0.710 21.340 1.00 53.41 80 GLN A O 1
ATOM 647 N N . ASP A 1 81 ? -23.302 -2.729 20.432 1.00 49.84 81 ASP A N 1
ATOM 648 C CA . ASP A 1 81 ? -24.620 -3.389 20.547 1.00 49.84 81 ASP A CA 1
ATOM 649 C C . ASP A 1 81 ? -24.751 -4.195 21.858 1.00 49.84 81 ASP A C 1
ATOM 651 O O . ASP A 1 81 ? -25.873 -4.245 22.417 1.00 49.84 81 ASP A O 1
#